Protein AF-A0A7V9UIM5-F1 (afdb_monomer)

Nearest PDB structures (foldseek):
  8sy5-assembly1_K  TM=6.915E-01  e=8.107E-03  Escherichia coli
  6utv-assembly1_EEE  TM=7.143E-01  e=1.669E-02  Escherichia coli K-12
  6pst-assembly1_K  TM=6.493E-01  e=1.095E-02  Escherichia coli
  4jkr-assembly2_K  TM=7.384E-01  e=2.867E-02  Escherichia coli DH1
  8pen-assembly1_K  TM=7.069E-01  e=3.435E-02  Escherichia coli

Secondary structure (DSSP, 8-state):
----SSTTTT---HHHHGGGSSSHHHHHHHHHHHHHHHHHHTPPPSS--S---HHHHHHHHHHHT--PPPP----HHHHHTT--

Structure (mmCIF, N/CA/C/O backbone):
data_AF-A0A7V9UIM5-F1
#
_entry.id   AF-A0A7V9UIM5-F1
#
loop_
_atom_site.group_PDB
_atom_site.id
_atom_site.type_symbol
_atom_site.label_atom_id
_atom_site.label_alt_id
_atom_site.label_comp_id
_atom_site.label_asym_id
_atom_site.label_entity_id
_atom_site.label_seq_id
_atom_site.pdbx_PDB_ins_code
_atom_site.Cartn_x
_atom_site.Cartn_y
_atom_site.Cartn_z
_atom_site.occupancy
_atom_site.B_iso_or_equiv
_atom_site.auth_seq_id
_atom_site.auth_comp_id
_atom_site.auth_asym_id
_atom_site.auth_atom_id
_atom_site.pdbx_PDB_model_num
ATOM 1 N N . MET A 1 1 ? -8.290 -38.708 -5.151 1.00 49.56 1 MET A N 1
ATOM 2 C CA . MET A 1 1 ? -7.097 -37.859 -4.970 1.00 49.56 1 MET A CA 1
ATOM 3 C C . MET A 1 1 ? -6.992 -37.050 -6.239 1.00 49.56 1 MET A C 1
ATOM 5 O O . MET A 1 1 ? -6.293 -37.455 -7.150 1.00 49.56 1 MET A O 1
ATOM 9 N N . ASP A 1 2 ? -7.772 -35.984 -6.321 1.00 46.53 2 ASP A N 1
ATOM 10 C CA . ASP A 1 2 ? -7.808 -35.093 -7.474 1.00 46.53 2 ASP A CA 1
ATOM 11 C C . ASP A 1 2 ? -7.931 -33.663 -6.953 1.00 46.53 2 ASP A C 1
ATOM 13 O O . ASP A 1 2 ? -8.415 -33.444 -5.843 1.00 46.53 2 ASP A O 1
ATOM 17 N N . ASP A 1 3 ? -7.443 -32.733 -7.768 1.00 45.25 3 ASP A N 1
ATOM 18 C CA . ASP A 1 3 ? -7.572 -31.279 -7.633 1.00 45.25 3 ASP A CA 1
ATOM 19 C C . ASP A 1 3 ? -6.552 -30.556 -6.743 1.00 45.25 3 ASP A C 1
ATOM 21 O O . ASP A 1 3 ? -6.876 -29.751 -5.878 1.00 45.25 3 ASP A O 1
ATOM 25 N N . ASN A 1 4 ? -5.268 -30.743 -7.064 1.00 46.97 4 ASN A N 1
ATOM 26 C CA . ASN A 1 4 ? -4.213 -29.773 -6.737 1.00 46.97 4 ASN A CA 1
ATOM 27 C C . ASN A 1 4 ? -3.684 -29.077 -8.011 1.00 46.97 4 ASN A C 1
ATOM 29 O O . ASN A 1 4 ? -2.481 -29.048 -8.266 1.00 46.97 4 ASN A O 1
ATOM 33 N N . LYS A 1 5 ? -4.589 -28.595 -8.879 1.00 42.53 5 LYS A N 1
ATOM 34 C CA . LYS A 1 5 ? -4.237 -27.931 -10.156 1.00 42.53 5 LYS A CA 1
ATOM 35 C C . LYS A 1 5 ? -4.527 -26.427 -10.209 1.00 42.53 5 LYS A C 1
ATOM 37 O O . LYS A 1 5 ? -4.065 -25.779 -11.145 1.00 42.53 5 LYS A O 1
ATOM 42 N N . ASP A 1 6 ? -5.187 -25.849 -9.204 1.00 45.22 6 ASP A N 1
ATOM 43 C CA . ASP A 1 6 ? -5.481 -24.403 -9.174 1.00 45.22 6 ASP A CA 1
ATOM 44 C C . ASP A 1 6 ? -4.592 -23.577 -8.225 1.00 45.22 6 ASP A C 1
ATOM 46 O O . ASP A 1 6 ? -4.629 -22.350 -8.268 1.00 45.22 6 ASP A O 1
ATOM 50 N N . VAL A 1 7 ? -3.702 -24.202 -7.444 1.00 47.31 7 VAL A N 1
ATOM 51 C CA . VAL A 1 7 ? -2.819 -23.490 -6.490 1.00 47.31 7 VAL A CA 1
ATOM 52 C C . VAL A 1 7 ? -1.690 -22.700 -7.186 1.00 47.31 7 VAL A C 1
ATOM 54 O O . VAL A 1 7 ? -1.087 -21.812 -6.591 1.00 47.31 7 VAL A O 1
ATOM 57 N N . LEU A 1 8 ? -1.415 -22.966 -8.469 1.00 46.44 8 LEU A N 1
ATOM 58 C CA . LEU A 1 8 ? -0.281 -22.381 -9.205 1.00 46.44 8 LEU A CA 1
ATOM 59 C C . LEU A 1 8 ? -0.638 -21.216 -10.143 1.00 46.44 8 LEU A C 1
ATOM 61 O O . LEU A 1 8 ? 0.271 -20.613 -10.713 1.00 46.44 8 LEU A O 1
ATOM 65 N N . LYS A 1 9 ? -1.922 -20.880 -10.340 1.00 47.34 9 LYS A N 1
ATOM 66 C CA . LYS A 1 9 ? -2.307 -19.921 -11.397 1.00 47.34 9 LYS A CA 1
ATOM 67 C C . LYS A 1 9 ? -1.945 -18.467 -11.119 1.00 47.34 9 LYS A C 1
ATOM 69 O O . LYS A 1 9 ? -1.887 -17.694 -12.069 1.00 47.34 9 LYS A O 1
ATOM 74 N N . ASP A 1 10 ? -1.627 -18.095 -9.884 1.00 57.56 10 ASP A N 1
ATOM 75 C CA . ASP A 1 10 ? -1.116 -16.752 -9.624 1.00 57.56 10 ASP A CA 1
ATOM 76 C C . ASP A 1 10 ? -0.148 -16.741 -8.441 1.00 57.56 10 ASP A C 1
ATOM 78 O O . ASP A 1 10 ? -0.416 -16.185 -7.379 1.00 57.56 10 ASP A O 1
ATOM 82 N N . VAL A 1 11 ? 1.008 -17.395 -8.614 1.00 62.53 11 VAL A N 1
ATOM 83 C CA . VAL A 1 11 ? 2.116 -17.209 -7.671 1.00 62.53 11 VAL A CA 1
ATOM 84 C C . VAL A 1 11 ? 2.462 -15.722 -7.686 1.00 62.53 11 VAL A C 1
ATOM 86 O O . VAL A 1 11 ? 2.889 -15.162 -8.703 1.00 62.53 11 VAL A O 1
ATOM 89 N N . LEU A 1 12 ? 2.174 -15.076 -6.564 1.00 69.31 12 LEU A N 1
ATOM 90 C CA . LEU A 1 12 ? 2.484 -13.688 -6.306 1.00 69.31 12 LEU A CA 1
ATOM 91 C C . LEU A 1 12 ? 3.994 -13.571 -6.144 1.00 69.31 12 LEU A C 1
ATOM 93 O O . LEU A 1 12 ? 4.562 -14.107 -5.194 1.00 69.31 12 LEU A O 1
ATOM 97 N N . THR A 1 13 ? 4.643 -12.892 -7.083 1.00 75.44 13 THR A N 1
ATOM 98 C CA . THR A 1 13 ? 6.084 -12.665 -7.029 1.00 75.44 13 THR A CA 1
ATOM 99 C C . THR A 1 13 ? 6.398 -11.184 -7.160 1.00 75.44 13 THR A C 1
ATOM 101 O O . THR A 1 13 ? 5.662 -10.416 -7.789 1.00 75.44 13 THR A O 1
ATOM 104 N N . ASN A 1 14 ? 7.522 -10.770 -6.580 1.00 71.56 14 ASN A N 1
ATOM 105 C CA . ASN A 1 14 ? 7.954 -9.375 -6.614 1.00 71.56 14 ASN A CA 1
ATOM 106 C C . ASN A 1 14 ? 8.204 -8.902 -8.055 1.00 71.56 14 ASN A C 1
ATOM 108 O O . ASN A 1 14 ? 8.027 -7.725 -8.357 1.00 71.56 14 ASN A O 1
ATOM 112 N N . GLU A 1 15 ? 8.571 -9.807 -8.970 1.00 76.75 15 GLU A N 1
ATOM 113 C CA . GLU A 1 15 ? 8.778 -9.503 -10.388 1.00 76.75 15 GLU A CA 1
ATOM 114 C C . GLU A 1 15 ? 7.526 -8.950 -11.066 1.00 76.75 15 GLU A C 1
ATOM 116 O O . GLU A 1 15 ? 7.647 -8.046 -11.893 1.00 76.75 15 GLU A O 1
ATOM 121 N N . LYS A 1 16 ? 6.334 -9.436 -10.697 1.00 79.31 16 LYS A N 1
ATOM 122 C CA . LYS A 1 16 ? 5.068 -8.925 -11.248 1.00 79.31 16 LYS A CA 1
ATOM 123 C C . LYS A 1 16 ? 4.818 -7.473 -10.843 1.00 79.31 16 LYS A C 1
ATOM 125 O O . LYS A 1 16 ? 4.284 -6.696 -11.630 1.00 79.31 16 LYS A O 1
ATOM 130 N N . LEU A 1 17 ? 5.276 -7.087 -9.653 1.00 81.06 17 LEU A N 1
ATOM 131 C CA . LEU A 1 17 ? 5.101 -5.744 -9.104 1.00 81.06 17 LEU A CA 1
ATOM 132 C C . LEU A 1 17 ? 6.172 -4.752 -9.579 1.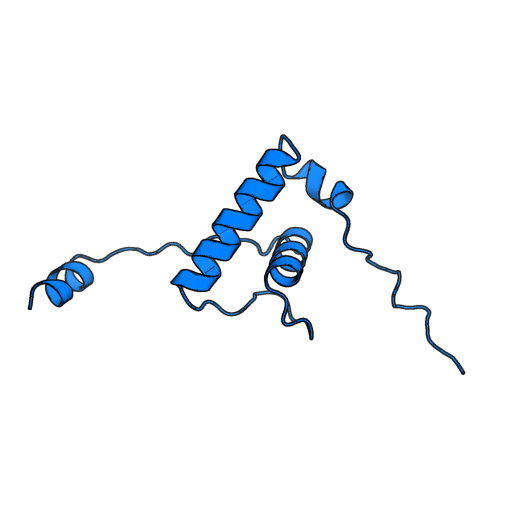00 81.06 17 LEU A C 1
ATOM 134 O O . LEU A 1 17 ? 5.925 -3.549 -9.551 1.00 81.06 17 LEU A O 1
ATOM 138 N N . LYS A 1 18 ? 7.325 -5.222 -10.085 1.00 78.50 18 LYS A N 1
ATOM 139 C CA . LY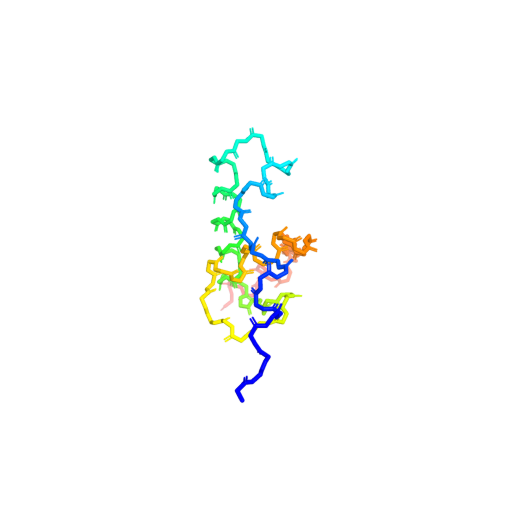S A 1 18 ? 8.442 -4.358 -10.529 1.00 78.50 18 LYS A CA 1
ATOM 140 C C . LYS A 1 18 ? 8.036 -3.292 -11.547 1.00 78.50 18 LYS A C 1
ATOM 142 O O . LYS A 1 18 ? 8.634 -2.231 -11.560 1.00 78.50 18 LYS A O 1
ATOM 147 N N . LYS A 1 19 ? 7.020 -3.531 -12.382 1.00 82.44 19 LYS A N 1
ATOM 148 C CA . LYS A 1 19 ? 6.567 -2.542 -13.380 1.00 82.44 19 LYS A CA 1
ATOM 149 C 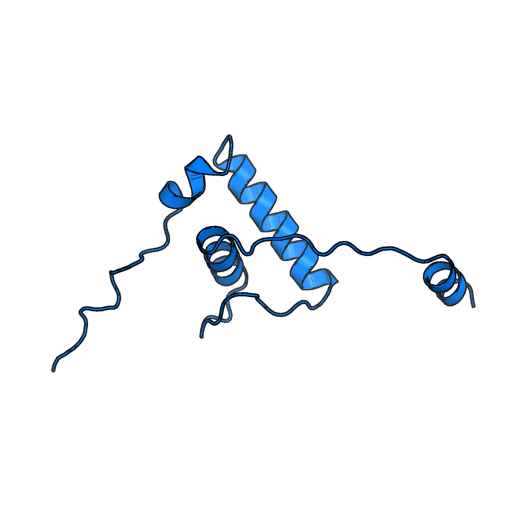C . LYS A 1 19 ? 5.912 -1.297 -12.766 1.00 82.44 19 LYS A C 1
ATOM 151 O O . LYS A 1 19 ? 5.815 -0.284 -13.446 1.00 82.44 19 LYS A O 1
ATOM 156 N N . ARG A 1 20 ? 5.448 -1.374 -11.513 1.00 87.69 20 ARG A N 1
ATOM 157 C CA . ARG A 1 20 ? 4.784 -0.269 -10.800 1.00 87.69 20 ARG A CA 1
ATOM 158 C C . ARG A 1 20 ? 5.751 0.609 -10.000 1.00 87.69 20 ARG A C 1
ATOM 160 O O . ARG A 1 20 ? 5.345 1.666 -9.532 1.00 87.69 20 ARG A O 1
ATOM 167 N N . PHE A 1 21 ? 7.003 0.180 -9.833 1.00 90.38 21 PHE A N 1
ATOM 168 C CA . PHE A 1 21 ? 7.975 0.819 -8.947 1.00 90.38 21 PHE A CA 1
ATOM 169 C C . PHE A 1 21 ? 9.307 1.031 -9.665 1.00 90.38 21 PHE A C 1
ATOM 171 O O . PHE A 1 21 ? 9.745 0.177 -10.430 1.00 90.38 21 PHE A O 1
ATOM 178 N N . ALA A 1 22 ? 9.974 2.156 -9.403 1.00 89.19 22 ALA A N 1
ATOM 179 C CA . ALA A 1 22 ? 11.263 2.462 -10.027 1.00 89.19 22 ALA A CA 1
ATOM 180 C C . ALA A 1 22 ? 12.383 1.519 -9.548 1.00 89.19 22 ALA A C 1
ATOM 182 O O . ALA A 1 22 ? 13.296 1.193 -10.305 1.00 89.19 22 ALA A O 1
ATOM 183 N N . SER A 1 23 ? 12.294 1.032 -8.307 1.00 92.12 23 SER A N 1
ATOM 184 C CA . SER A 1 23 ? 13.229 0.069 -7.733 1.00 92.12 23 SER A CA 1
ATOM 185 C C . SER A 1 23 ? 12.545 -0.914 -6.777 1.00 92.12 23 SER A C 1
ATOM 187 O O . SER A 1 23 ? 11.412 -0.719 -6.335 1.00 92.12 23 SER A O 1
ATOM 189 N N . GLN A 1 24 ? 13.257 -1.985 -6.412 1.00 88.69 24 GLN A N 1
ATOM 190 C CA . GLN A 1 24 ? 12.787 -2.913 -5.375 1.00 88.69 24 GLN A CA 1
ATOM 191 C C . GLN A 1 24 ? 12.696 -2.238 -3.998 1.00 88.69 24 GLN A C 1
ATOM 193 O O . GLN A 1 24 ? 11.814 -2.574 -3.213 1.00 88.69 24 GLN A O 1
ATOM 198 N N . PHE A 1 25 ? 13.568 -1.264 -3.720 1.00 92.88 25 PHE A N 1
ATOM 199 C CA . PHE A 1 25 ? 13.503 -0.477 -2.491 1.00 92.88 25 PHE A CA 1
ATOM 200 C C . PHE A 1 25 ? 12.225 0.364 -2.436 1.00 92.88 25 PHE A C 1
ATOM 202 O O . PHE A 1 25 ? 11.594 0.431 -1.385 1.00 92.88 25 PHE A O 1
ATOM 209 N N . ASP A 1 26 ? 11.792 0.932 -3.565 1.00 92.56 26 ASP A N 1
ATOM 210 C CA . ASP A 1 26 ? 10.544 1.701 -3.632 1.00 92.56 26 ASP A CA 1
ATOM 211 C C . ASP A 1 26 ? 9.318 0.829 -3.363 1.00 92.56 26 ASP A C 1
ATOM 213 O O . ASP A 1 26 ? 8.436 1.244 -2.616 1.00 92.56 26 ASP A O 1
ATOM 217 N N . LEU A 1 27 ? 9.292 -0.397 -3.897 1.00 92.06 27 LEU A N 1
ATOM 218 C CA . LEU A 1 27 ? 8.249 -1.382 -3.591 1.00 92.06 27 LEU A CA 1
ATOM 219 C C . LEU A 1 27 ? 8.172 -1.662 -2.082 1.00 92.06 27 LEU A C 1
ATOM 221 O O . LEU A 1 27 ? 7.089 -1.624 -1.499 1.00 92.06 27 LEU A O 1
ATOM 225 N N . VAL A 1 28 ? 9.314 -1.922 -1.440 1.00 91.94 28 VAL A N 1
ATOM 226 C CA . VAL A 1 28 ? 9.371 -2.213 0.002 1.00 91.94 28 VAL A CA 1
ATOM 227 C C . VAL A 1 28 ? 8.935 -0.997 0.822 1.00 91.94 28 VAL A C 1
ATOM 229 O O . VAL A 1 28 ? 8.087 -1.122 1.704 1.00 91.94 28 VAL A O 1
ATOM 232 N N . ASN A 1 29 ? 9.452 0.190 0.500 1.00 94.69 29 ASN A N 1
ATOM 233 C CA . ASN A 1 29 ? 9.086 1.435 1.175 1.00 94.69 29 ASN A CA 1
ATOM 234 C C . ASN A 1 29 ? 7.589 1.735 1.046 1.00 94.69 29 ASN A C 1
ATOM 236 O O . ASN A 1 29 ? 6.955 2.168 2.009 1.00 94.69 29 ASN A O 1
ATOM 240 N N . TYR A 1 30 ? 7.016 1.492 -0.132 1.00 94.31 30 TYR A N 1
ATOM 241 C CA . TYR A 1 30 ? 5.588 1.646 -0.371 1.00 94.31 30 TYR A CA 1
ATOM 242 C C . TYR A 1 30 ? 4.767 0.672 0.479 1.00 94.31 30 TYR A C 1
ATOM 244 O O . TYR A 1 30 ? 3.848 1.093 1.180 1.00 94.31 30 TYR A O 1
ATOM 252 N N . ALA A 1 31 ? 5.134 -0.612 0.475 1.00 92.94 31 ALA A N 1
ATOM 253 C CA . ALA A 1 31 ? 4.451 -1.639 1.254 1.00 92.94 31 ALA A CA 1
ATOM 254 C C . ALA A 1 31 ? 4.480 -1.336 2.762 1.00 92.94 31 ALA A C 1
ATOM 256 O O . ALA A 1 31 ? 3.462 -1.487 3.433 1.00 92.94 31 ALA A O 1
ATOM 257 N N . ILE A 1 32 ? 5.608 -0.845 3.289 1.00 94.00 32 ILE A N 1
ATOM 258 C CA . ILE A 1 32 ? 5.738 -0.439 4.698 1.00 94.00 32 ILE A CA 1
ATOM 259 C C . ILE A 1 32 ? 4.789 0.717 5.029 1.00 94.00 32 ILE A C 1
ATOM 261 O O . ILE A 1 32 ? 4.103 0.671 6.049 1.00 94.00 32 ILE A O 1
ATOM 265 N N . LYS A 1 33 ? 4.718 1.742 4.172 1.00 94.12 33 LYS A N 1
ATOM 266 C CA . LYS A 1 33 ? 3.809 2.880 4.378 1.00 94.12 33 LYS A CA 1
ATOM 267 C C . LYS A 1 33 ? 2.349 2.439 4.369 1.00 94.12 33 LYS A C 1
ATOM 269 O O . LYS A 1 33 ? 1.582 2.870 5.226 1.00 94.12 33 LYS A O 1
ATOM 274 N N . LEU A 1 34 ? 1.976 1.565 3.434 1.00 92.69 34 LEU A N 1
ATOM 275 C CA . LEU A 1 34 ? 0.618 1.033 3.364 1.00 92.69 34 LEU A CA 1
ATOM 276 C C . LEU A 1 34 ? 0.286 0.198 4.609 1.00 92.69 34 LEU A C 1
ATOM 278 O O . LEU A 1 34 ? -0.787 0.367 5.181 1.00 92.69 34 LEU A O 1
ATOM 282 N N . ALA A 1 35 ? 1.225 -0.632 5.080 1.00 91.69 35 ALA A N 1
ATOM 283 C CA . ALA A 1 35 ? 1.077 -1.393 6.321 1.00 91.69 35 ALA A CA 1
ATOM 284 C C . ALA A 1 35 ? 0.840 -0.483 7.524 1.00 91.69 35 ALA A C 1
ATOM 286 O O . ALA A 1 35 ? -0.087 -0.705 8.300 1.00 91.69 35 ALA A O 1
ATOM 287 N N . ALA A 1 36 ? 1.677 0.547 7.665 1.00 91.38 36 ALA A N 1
ATOM 288 C CA . ALA A 1 36 ? 1.583 1.500 8.759 1.00 91.38 36 ALA A CA 1
ATOM 289 C C . ALA A 1 36 ? 0.217 2.190 8.763 1.00 91.38 36 ALA A C 1
ATOM 291 O O . ALA A 1 36 ? -0.424 2.252 9.809 1.00 91.38 36 ALA A O 1
ATOM 292 N N . GLN A 1 37 ? -0.265 2.621 7.595 1.00 90.94 37 GLN A N 1
ATOM 293 C CA . GLN A 1 37 ? -1.586 3.224 7.490 1.00 90.94 37 GLN A CA 1
ATOM 294 C C . GLN A 1 37 ? -2.694 2.226 7.843 1.00 90.94 37 GLN A C 1
ATOM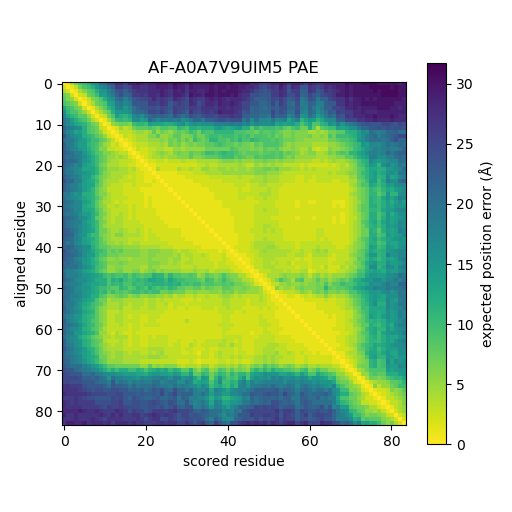 296 O O . GLN A 1 37 ? -3.536 2.546 8.668 1.00 90.94 37 GLN A O 1
ATOM 301 N N . MET A 1 38 ? -2.676 1.004 7.302 1.00 89.94 38 MET A N 1
ATOM 302 C CA . MET A 1 38 ? -3.676 -0.020 7.643 1.00 89.94 38 MET A CA 1
ATOM 303 C C . MET A 1 38 ? -3.765 -0.270 9.153 1.00 89.94 38 MET A C 1
ATOM 305 O O . MET A 1 38 ? -4.859 -0.433 9.689 1.00 89.94 38 MET A O 1
ATOM 309 N N . ILE A 1 39 ? -2.619 -0.281 9.840 1.00 87.25 39 ILE A N 1
ATOM 310 C CA . ILE A 1 39 ? -2.550 -0.444 11.296 1.00 87.25 39 ILE A CA 1
ATOM 311 C C . ILE A 1 39 ? -3.119 0.788 12.008 1.00 87.25 39 ILE A C 1
ATOM 313 O O . ILE A 1 39 ? -3.929 0.639 12.917 1.00 87.25 39 ILE A O 1
ATOM 317 N N . GLN A 1 40 ? -2.717 1.992 11.596 1.00 89.25 40 GLN A N 1
ATOM 318 C CA . GLN A 1 40 ? -3.154 3.249 12.213 1.00 89.2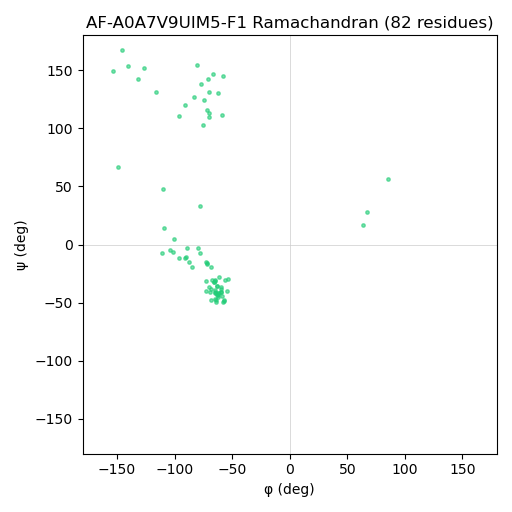5 40 GLN A CA 1
ATOM 319 C C . GLN A 1 40 ? -4.659 3.482 12.074 1.00 89.25 40 GLN A C 1
ATOM 321 O O . GLN A 1 40 ? -5.284 4.022 12.981 1.00 89.25 40 GLN A O 1
ATOM 326 N N . THR A 1 41 ? -5.239 3.078 10.948 1.00 87.38 41 THR A N 1
ATOM 327 C CA . THR A 1 41 ? -6.635 3.371 10.608 1.00 87.38 41 THR A CA 1
ATOM 328 C C . THR A 1 41 ? -7.575 2.230 10.972 1.00 87.38 41 THR A C 1
ATOM 330 O O . THR A 1 41 ? -8.792 2.390 10.920 1.00 87.38 41 THR A O 1
ATOM 333 N N . GLY A 1 42 ? -7.029 1.058 11.315 1.00 86.50 42 GLY A N 1
ATOM 334 C CA . GLY A 1 42 ? -7.806 -0.161 11.519 1.00 86.50 42 GLY A CA 1
ATOM 335 C C . GLY A 1 42 ? -8.521 -0.639 10.250 1.00 86.50 42 GLY A C 1
ATOM 336 O O . GLY A 1 42 ? -9.456 -1.437 10.341 1.00 86.50 42 GLY A O 1
ATOM 337 N N . ARG A 1 43 ? -8.123 -0.151 9.063 1.00 87.94 43 ARG A N 1
ATOM 338 C CA . ARG A 1 43 ? -8.793 -0.478 7.801 1.00 87.94 43 ARG A CA 1
ATOM 339 C C . ARG A 1 43 ? -8.693 -1.976 7.509 1.00 87.94 43 ARG A C 1
ATOM 341 O O . ARG A 1 43 ? -7.607 -2.554 7.458 1.00 87.94 43 ARG A O 1
ATOM 348 N N . ALA A 1 44 ? -9.835 -2.584 7.196 1.00 87.25 44 ALA A N 1
ATOM 349 C CA . ALA A 1 44 ? -9.894 -3.953 6.700 1.00 87.25 44 ALA A CA 1
ATOM 350 C C . ALA A 1 44 ? -9.253 -4.095 5.297 1.00 87.25 44 ALA A C 1
ATOM 352 O O . ALA A 1 44 ? -9.371 -3.186 4.468 1.00 87.25 44 ALA A O 1
ATOM 353 N N . PRO A 1 45 ? -8.623 -5.236 4.974 1.00 87.88 45 PRO A N 1
ATOM 354 C CA . PRO A 1 45 ? -8.066 -5.479 3.644 1.00 87.88 45 PRO A CA 1
ATOM 355 C C . PRO A 1 45 ? -9.104 -5.389 2.507 1.00 87.88 45 PRO A C 1
ATOM 357 O O . PRO A 1 45 ? -10.251 -5.804 2.667 1.00 87.88 45 PRO A O 1
ATOM 360 N N . ARG A 1 46 ? -8.705 -4.893 1.326 1.00 89.25 46 ARG A N 1
ATOM 361 C CA . ARG A 1 46 ? -9.559 -4.738 0.120 1.00 89.25 46 ARG A CA 1
ATOM 362 C C . ARG A 1 46 ? -9.560 -5.971 -0.786 1.00 89.25 46 ARG A C 1
ATOM 364 O O . ARG A 1 46 ? -10.249 -5.996 -1.814 1.00 89.25 46 ARG A O 1
ATOM 371 N N . VAL A 1 47 ? -8.772 -6.981 -0.433 1.00 86.88 47 VAL A N 1
ATOM 372 C CA . VAL A 1 47 ? -8.718 -8.282 -1.102 1.00 86.88 47 VAL A CA 1
ATOM 373 C C . VAL A 1 47 ? -9.175 -9.342 -0.107 1.00 86.88 47 VAL A C 1
ATOM 375 O O . VAL A 1 47 ? -8.728 -9.363 1.037 1.00 86.88 47 VAL A O 1
ATOM 378 N N . LYS A 1 48 ? -10.094 -10.211 -0.541 1.00 79.69 48 LYS A N 1
ATOM 379 C CA . LYS A 1 48 ? -10.541 -11.354 0.260 1.00 79.69 48 LYS A CA 1
ATOM 380 C C . LYS A 1 48 ? -9.447 -12.411 0.254 1.00 79.69 48 LYS A C 1
ATOM 382 O O . LYS A 1 48 ? -9.035 -12.856 -0.813 1.00 79.69 48 LYS A O 1
ATOM 387 N N . THR A 1 49 ? -9.003 -12.811 1.434 1.00 76.50 49 THR A N 1
ATOM 388 C CA . THR A 1 49 ? -8.017 -13.872 1.603 1.00 76.50 49 THR A CA 1
ATOM 389 C C . THR A 1 49 ? -8.203 -14.517 2.965 1.00 76.50 49 THR A C 1
ATOM 391 O O . THR A 1 49 ? -8.600 -13.854 3.924 1.00 76.50 49 THR A O 1
ATOM 394 N N . ASP A 1 50 ? -7.886 -15.802 3.052 1.00 78.44 50 ASP A N 1
ATOM 395 C CA . ASP A 1 50 ? -7.892 -16.549 4.315 1.00 78.44 50 ASP A CA 1
ATOM 396 C C . ASP A 1 50 ? -6.623 -16.276 5.143 1.00 78.44 50 ASP A C 1
ATOM 398 O O . ASP A 1 50 ? -6.447 -16.754 6.267 1.00 78.44 50 ASP A O 1
ATOM 402 N N . VAL A 1 51 ? -5.707 -15.487 4.580 1.00 77.06 51 VAL A N 1
ATOM 403 C CA . VAL A 1 51 ? -4.415 -15.159 5.161 1.00 77.06 51 VAL A CA 1
ATOM 404 C C . VAL A 1 51 ? -4.542 -14.008 6.157 1.00 77.06 51 VAL A C 1
ATOM 406 O O . VAL A 1 51 ? -4.987 -12.914 5.823 1.00 77.06 51 VAL A O 1
ATOM 409 N N . LYS A 1 52 ? -4.042 -14.229 7.377 1.00 78.44 52 LYS A N 1
ATOM 410 C CA . LYS A 1 52 ? -3.971 -13.206 8.439 1.00 78.44 52 LYS A CA 1
ATOM 411 C C . LYS A 1 52 ? -2.667 -12.399 8.449 1.00 78.44 52 LYS A C 1
ATOM 413 O O . LYS A 1 52 ? -2.547 -11.424 9.182 1.00 78.44 52 LYS A O 1
ATOM 418 N N . ASN A 1 53 ? -1.665 -12.818 7.678 1.00 84.88 53 ASN A N 1
ATOM 419 C CA . ASN A 1 53 ? -0.380 -12.131 7.591 1.00 84.88 53 ASN A CA 1
ATOM 420 C C . ASN A 1 53 ? -0.523 -10.811 6.811 1.00 84.88 53 ASN A C 1
ATOM 422 O O . ASN A 1 53 ? -0.796 -10.820 5.611 1.00 84.88 53 ASN A O 1
ATOM 426 N N . VAL A 1 54 ? -0.286 -9.688 7.494 1.00 84.25 54 VAL A N 1
ATOM 427 C CA . VAL A 1 54 ? -0.410 -8.325 6.946 1.00 84.25 54 VAL A CA 1
ATOM 428 C C . VAL A 1 54 ? 0.516 -8.078 5.753 1.00 84.25 54 VAL A C 1
ATOM 430 O O . VAL A 1 54 ? 0.101 -7.454 4.780 1.00 84.25 54 VAL A O 1
ATOM 433 N N . ALA A 1 55 ? 1.743 -8.600 5.770 1.00 84.88 55 ALA A N 1
ATOM 434 C CA . ALA A 1 55 ? 2.662 -8.428 4.647 1.00 84.88 55 ALA A CA 1
ATOM 435 C C . ALA A 1 55 ? 2.129 -9.121 3.385 1.00 84.88 55 ALA A C 1
ATOM 437 O O . ALA A 1 55 ? 2.157 -8.549 2.298 1.00 84.88 55 ALA A O 1
ATOM 438 N N . LEU A 1 56 ? 1.578 -10.328 3.530 1.00 86.12 56 LEU A N 1
ATOM 439 C CA . LEU A 1 56 ? 1.000 -11.061 2.406 1.00 86.12 56 LEU A CA 1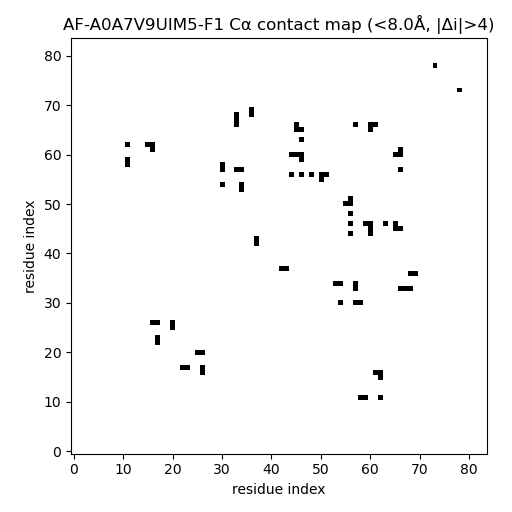
ATOM 440 C C . LEU A 1 56 ? -0.298 -10.404 1.903 1.00 86.12 56 LEU A C 1
ATOM 442 O O . LEU A 1 56 ? -0.506 -10.319 0.696 1.00 86.12 56 LEU A O 1
ATOM 446 N N . LEU A 1 57 ? -1.116 -9.861 2.807 1.00 89.19 57 LEU A N 1
ATOM 447 C CA . LEU A 1 57 ? -2.297 -9.058 2.469 1.00 89.19 57 LEU A CA 1
ATOM 448 C C . LEU A 1 57 ? -1.947 -7.845 1.597 1.00 89.19 57 LEU A C 1
ATOM 450 O O . LEU A 1 57 ? -2.570 -7.620 0.563 1.00 89.19 57 LEU A O 1
ATOM 454 N N . ILE A 1 58 ? -0.913 -7.097 1.980 1.00 90.06 58 ILE A N 1
ATOM 455 C CA . ILE A 1 58 ? -0.441 -5.925 1.232 1.00 90.06 58 ILE A CA 1
ATOM 456 C C . ILE A 1 58 ? 0.052 -6.320 -0.150 1.00 90.06 58 ILE A C 1
ATOM 458 O O . ILE A 1 58 ? -0.289 -5.677 -1.137 1.00 90.06 58 ILE A O 1
ATOM 462 N N . MET A 1 59 ? 0.815 -7.407 -0.244 1.00 88.88 59 MET A N 1
ATOM 463 C CA . MET A 1 59 ? 1.299 -7.897 -1.531 1.00 88.88 59 MET A CA 1
ATOM 464 C C . MET A 1 59 ? 0.136 -8.319 -2.443 1.00 88.88 59 MET A C 1
ATOM 466 O O . MET A 1 59 ? 0.188 -8.094 -3.652 1.00 88.88 59 MET A O 1
ATOM 470 N N . GLN A 1 60 ? -0.938 -8.882 -1.882 1.00 88.44 60 GLN A N 1
ATOM 471 C CA . GLN A 1 60 ? -2.153 -9.205 -2.632 1.00 88.44 60 GLN A CA 1
ATOM 472 C C . GLN A 1 60 ? -2.910 -7.946 -3.080 1.00 88.44 60 GLN A C 1
ATOM 474 O O . GLN A 1 60 ? -3.356 -7.889 -4.227 1.00 88.44 60 GLN A O 1
ATOM 479 N N . GLU A 1 61 ? -3.020 -6.919 -2.231 1.00 90.62 61 GLU A N 1
ATOM 480 C CA . GLU A 1 61 ? -3.595 -5.623 -2.620 1.00 90.62 61 GLU A CA 1
ATOM 481 C C . GLU A 1 61 ? -2.776 -4.947 -3.729 1.00 90.62 61 GLU A C 1
ATOM 483 O O . GLU A 1 61 ? -3.356 -4.452 -4.696 1.00 90.62 61 GLU A O 1
ATOM 488 N N . LEU A 1 62 ? -1.443 -5.001 -3.638 1.00 91.06 62 LEU A N 1
ATOM 489 C CA . LEU A 1 62 ? -0.516 -4.509 -4.658 1.00 91.06 62 LEU A CA 1
ATOM 490 C C . LEU A 1 62 ? -0.685 -5.251 -5.988 1.00 91.06 62 LEU A C 1
ATOM 492 O O . LEU A 1 62 ? -0.675 -4.637 -7.052 1.00 91.06 62 LEU A O 1
ATOM 496 N N . ASN A 1 63 ? -0.867 -6.568 -5.965 1.00 88.81 63 ASN A N 1
ATOM 497 C CA . ASN A 1 63 ? -1.104 -7.329 -7.193 1.00 88.81 63 ASN A CA 1
ATOM 498 C C . ASN A 1 63 ? 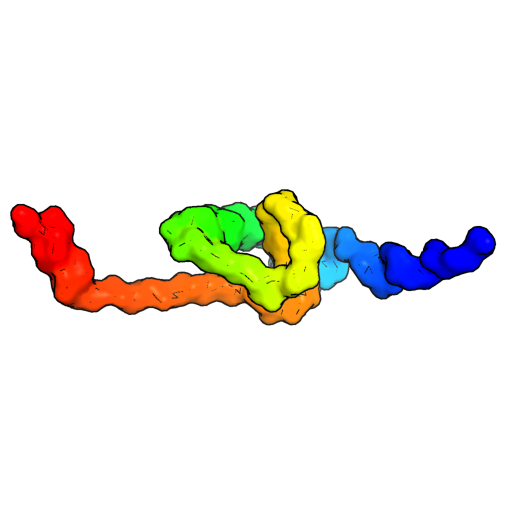-2.466 -7.005 -7.815 1.00 88.81 63 ASN A C 1
ATOM 500 O O . ASN A 1 63 ? -2.581 -6.884 -9.030 1.00 88.81 63 ASN A O 1
ATOM 504 N N . ALA A 1 64 ? -3.488 -6.817 -6.978 1.00 88.88 64 ALA A N 1
ATOM 505 C CA . ALA A 1 64 ? -4.841 -6.484 -7.410 1.00 88.88 64 ALA A CA 1
ATOM 506 C C . ALA A 1 64 ? -5.029 -5.004 -7.799 1.00 88.88 64 ALA A C 1
ATOM 508 O O . ALA A 1 64 ? -6.111 -4.643 -8.261 1.00 88.88 64 ALA A O 1
ATOM 509 N N . GLY A 1 65 ? -4.027 -4.143 -7.576 1.00 90.00 65 GLY A N 1
ATOM 510 C CA . GLY A 1 65 ? -4.130 -2.698 -7.803 1.00 90.00 65 GLY A CA 1
ATOM 511 C C . GLY A 1 65 ? -5.106 -1.990 -6.856 1.00 90.00 65 GLY A C 1
ATOM 512 O O . GLY A 1 65 ? -5.712 -0.992 -7.234 1.00 90.00 65 GLY A O 1
ATOM 513 N N . ARG A 1 66 ? -5.309 -2.530 -5.646 1.00 91.19 66 ARG A N 1
ATOM 514 C CA . ARG A 1 66 ? -6.236 -2.007 -4.617 1.00 91.19 66 ARG A CA 1
ATOM 515 C C . ARG A 1 66 ? -5.515 -1.392 -3.413 1.00 91.19 66 ARG A C 1
ATOM 517 O O . ARG A 1 66 ? -6.120 -1.148 -2.369 1.00 91.19 66 ARG A O 1
ATOM 524 N N . ASP A 1 67 ? -4.225 -1.142 -3.571 1.00 91.31 67 ASP A N 1
ATOM 525 C CA . ASP A 1 67 ? -3.269 -0.647 -2.582 1.00 91.31 67 ASP A CA 1
ATOM 526 C C . ASP A 1 67 ? -3.366 0.869 -2.329 1.00 91.31 67 ASP A C 1
ATOM 528 O O . ASP A 1 67 ? -2.376 1.532 -2.060 1.00 91.31 67 ASP A O 1
ATOM 532 N N . GLN A 1 68 ? -4.562 1.448 -2.416 1.00 90.88 68 GLN A N 1
ATOM 533 C CA . GLN A 1 68 ? -4.757 2.886 -2.229 1.00 90.88 68 GLN A CA 1
ATOM 534 C C . GLN A 1 68 ? -4.580 3.316 -0.764 1.00 90.88 68 GLN A C 1
ATOM 536 O O . GLN A 1 68 ? -5.026 2.624 0.162 1.00 90.88 68 GLN A O 1
ATOM 541 N N . PHE A 1 69 ? -3.982 4.489 -0.568 1.00 90.81 69 PHE A N 1
ATOM 542 C CA . PHE A 1 69 ? -3.919 5.128 0.739 1.00 90.81 69 PHE A CA 1
ATOM 543 C C . PHE A 1 69 ? -5.264 5.768 1.081 1.00 90.81 69 PHE A C 1
ATOM 545 O O . PHE A 1 69 ? -5.890 6.393 0.227 1.00 90.81 69 PHE A O 1
ATOM 552 N N . ASP A 1 70 ? -5.698 5.624 2.328 1.00 83.81 70 ASP A N 1
ATOM 553 C CA . ASP A 1 70 ? -6.830 6.379 2.854 1.00 83.81 70 ASP A CA 1
ATOM 554 C C . ASP A 1 70 ? -6.420 7.851 3.006 1.00 83.81 70 ASP A C 1
ATOM 556 O O . ASP A 1 70 ? -5.359 8.165 3.555 1.00 83.81 70 ASP A O 1
ATOM 560 N N . THR A 1 71 ? -7.249 8.756 2.498 1.00 74.88 71 THR A N 1
ATOM 561 C CA . THR A 1 71 ? -7.128 10.194 2.734 1.00 74.88 71 THR A CA 1
ATOM 562 C C . THR A 1 71 ? -7.959 10.550 3.956 1.00 74.88 71 THR A C 1
ATOM 564 O O . THR A 1 71 ? -9.172 10.345 3.952 1.00 74.88 71 THR A O 1
ATOM 567 N N . PHE A 1 72 ? -7.318 11.087 4.989 1.00 66.81 72 PHE A N 1
ATOM 568 C CA . PHE A 1 72 ? -8.016 11.702 6.113 1.00 66.81 72 PHE A CA 1
ATOM 569 C C . PHE A 1 72 ? -8.078 13.198 5.849 1.00 66.81 72 PHE A C 1
ATOM 571 O O . PHE A 1 72 ? -7.048 13.871 5.873 1.00 66.81 72 PHE A O 1
ATOM 578 N N . GLU A 1 73 ? -9.271 13.715 5.572 1.00 63.91 73 GLU A N 1
ATOM 579 C CA . GLU A 1 73 ? -9.517 15.141 5.753 1.00 63.91 73 GLU A CA 1
ATOM 580 C C . GLU A 1 73 ? -9.657 15.361 7.257 1.00 63.91 73 GLU A C 1
ATOM 582 O O . GLU A 1 73 ? -10.655 14.974 7.858 1.00 63.91 73 GLU A O 1
ATOM 587 N N . VAL A 1 74 ? -8.610 15.894 7.886 1.00 62.69 74 VAL A N 1
ATOM 588 C CA . VAL A 1 74 ? -8.702 16.345 9.276 1.00 62.69 74 VAL A CA 1
ATOM 589 C C . VAL A 1 74 ? -9.573 17.591 9.260 1.00 62.69 74 VAL A C 1
ATOM 591 O O . VAL A 1 74 ? -9.160 18.624 8.730 1.00 62.69 74 VAL A O 1
ATOM 594 N N . THR A 1 75 ? -10.788 17.486 9.788 1.00 72.56 75 THR A N 1
ATOM 595 C CA . THR A 1 75 ? -11.682 18.638 9.890 1.00 72.56 75 THR A CA 1
ATOM 596 C C . THR A 1 75 ? -11.310 19.480 11.111 1.00 72.56 75 THR A C 1
ATOM 598 O O . THR A 1 75 ? -10.746 18.973 12.083 1.00 72.56 75 THR A O 1
ATOM 601 N N . GLU A 1 76 ? -11.618 20.781 11.095 1.00 70.44 76 GLU A N 1
ATOM 602 C CA . GLU A 1 76 ? -11.388 21.659 12.256 1.00 70.44 76 GLU A CA 1
ATOM 603 C C . GLU A 1 76 ? -12.099 21.137 13.523 1.00 70.44 76 GLU A C 1
ATOM 605 O O . GLU A 1 76 ? -11.583 21.280 14.633 1.00 70.44 76 GLU A O 1
ATOM 610 N N . GLU A 1 77 ? -13.233 20.443 13.363 1.00 67.62 77 GLU A N 1
ATOM 611 C CA . GLU A 1 77 ? -13.976 19.803 14.455 1.00 67.62 77 GLU A CA 1
ATOM 612 C C . GLU A 1 77 ? -13.208 18.657 15.135 1.00 67.62 77 GLU A C 1
ATOM 614 O O . GLU A 1 77 ? -13.372 18.440 16.340 1.00 67.62 77 GLU A O 1
ATOM 619 N N . ASP A 1 78 ? -12.350 17.939 14.404 1.00 68.88 78 ASP A N 1
ATOM 620 C CA . ASP A 1 78 ? -11.536 16.851 14.959 1.00 68.88 78 ASP A CA 1
ATOM 621 C C . ASP A 1 78 ? -10.400 17.388 15.841 1.00 68.88 78 ASP A C 1
ATOM 623 O O . ASP A 1 78 ? -10.036 16.770 16.841 1.00 68.88 78 ASP A O 1
ATO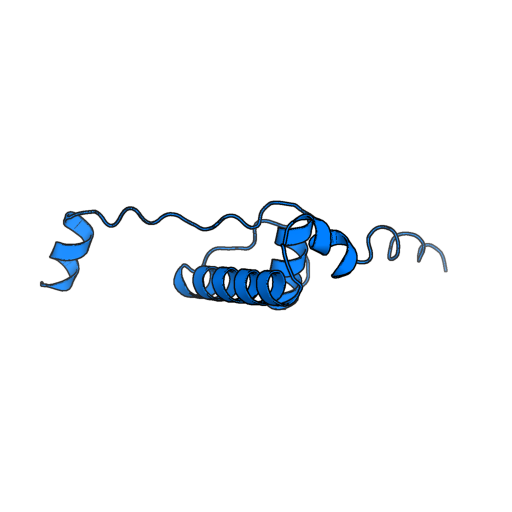M 627 N N . ILE A 1 79 ? -9.874 18.575 15.518 1.00 67.12 79 ILE A N 1
ATOM 628 C CA . ILE A 1 79 ? -8.801 19.236 16.277 1.00 67.12 79 ILE A CA 1
ATOM 629 C C . ILE A 1 79 ? -9.333 19.778 17.614 1.00 67.12 79 ILE A C 1
ATOM 631 O O . ILE A 1 79 ? -8.677 19.642 18.649 1.00 67.12 79 ILE A O 1
ATOM 635 N N . LEU A 1 80 ? -10.543 20.346 17.613 1.00 65.19 80 LEU A N 1
ATOM 636 C CA . LEU A 1 80 ? -11.184 20.931 18.799 1.00 65.19 80 LEU A CA 1
ATOM 637 C C . LEU A 1 80 ? -11.529 19.890 19.881 1.00 65.19 80 LEU A C 1
ATOM 639 O O . LEU A 1 80 ? -11.436 20.190 21.072 1.00 65.19 80 LEU A O 1
ATOM 643 N N . LYS A 1 81 ? -11.853 18.648 19.496 1.00 60.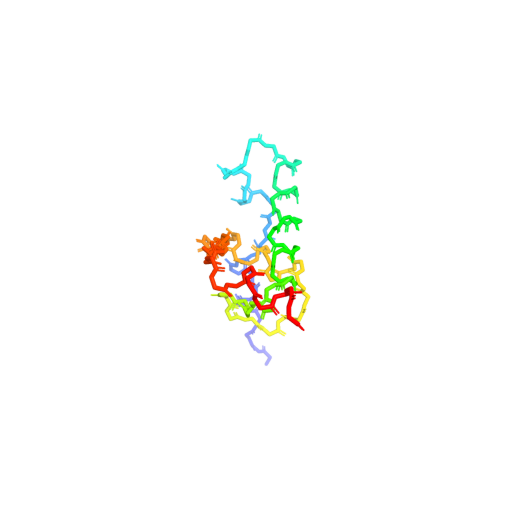19 81 LYS A N 1
ATOM 644 C CA . LYS A 1 81 ? -12.186 17.560 20.440 1.00 60.19 81 LYS A CA 1
ATOM 645 C C . LYS A 1 81 ? -10.993 17.021 21.234 1.00 60.19 81 LYS A C 1
ATOM 647 O O . LYS A 1 81 ? -11.206 16.363 22.244 1.00 60.19 81 LYS A O 1
ATOM 652 N N . VAL A 1 82 ? -9.756 17.283 20.805 1.00 62.56 82 VAL A N 1
ATOM 653 C CA . VAL A 1 82 ? -8.536 16.825 21.502 1.00 62.56 82 VAL A CA 1
ATOM 654 C C . VAL A 1 82 ? -8.082 17.824 22.580 1.00 62.56 82 VAL A C 1
ATOM 656 O O . VAL A 1 82 ? -7.279 17.480 23.442 1.00 62.56 82 VAL A O 1
ATOM 659 N N . GLN A 1 83 ? -8.598 19.058 22.553 1.00 56.03 83 GLN A N 1
ATOM 660 C CA . GLN A 1 83 ? -8.243 20.127 23.498 1.00 56.03 83 GLN A CA 1
ATOM 661 C C . GLN A 1 83 ? -9.272 20.335 24.626 1.00 56.03 83 GLN A C 1
ATOM 663 O O . GLN A 1 83 ? -9.124 21.275 25.408 1.00 56.03 83 GLN A O 1
ATOM 668 N N . SER A 1 84 ? -10.303 19.485 24.702 1.00 50.53 84 SER A N 1
ATOM 669 C CA . SER A 1 84 ? -11.363 19.510 25.727 1.00 50.53 84 SER A CA 1
ATOM 670 C C . SER A 1 84 ? -11.177 18.376 26.729 1.00 50.53 84 SER A C 1
ATOM 672 O O . SER A 1 84 ? -11.423 18.610 27.931 1.00 50.53 84 SER A O 1
#

Radius of gyration: 17.28 Å; Cα contacts (8 Å, |Δi|>4): 45; chains: 1; bounding box: 28×60×39 Å

Sequence (84 aa):
MDDNKDVLKDVLTNEKLKKRFASQFDLVNYAIKLAAQMIQTGRAPRVKTDVKNVALLIMQELNAGRDQFDTFEVTEEDILKVQS

Foldseek 3Di:
DDDPPPPPPDDQDVVLLCVVAPDPVRVVVLLVVLLVQCVVVVDDQPDDDPDPDSSVSCSVCSNVVNSDHDDDPCDPVNVVVVVD

Solvent-accessible surface area (backbone atoms only — not comparable to full-atom values): 5672 Å² total; per-residue (Å²): 143,81,85,90,76,73,84,69,81,70,74,86,50,70,76,77,53,47,84,81,33,96,42,74,65,50,47,52,54,49,51,51,52,52,49,51,48,36,64,75,68,66,56,78,78,89,56,93,69,97,68,83,52,64,70,60,48,50,53,50,18,55,73,71,72,60,66,72,80,87,82,78,82,83,48,76,70,63,60,55,66,77,79,111

pLDDT: mean 78.32, std 15.22, range [42.53, 94.69]

Mean predicted aligned error: 10.33 Å